Protein AF-A0A7Y2ZK37-F1 (afdb_monomer_lite)

Sequence (171 aa):
MKNLLRRIRGALGMGLAWAAVGFLAGMGLELIHNIWPNPILAEVDIWPAALAYPGFVGGIAFSAVLGIAGRRRRFDELSLTRFAVWGALGGALVSLVPAAMVALGLATPNESIVRITLALLGPFSIGGAVAAAGTLALARRADDRELLAESDDVAEVGLDEAELKELLGGR

Foldseek 3Di:
DVVVVVLVVQLQVQLQVQLVVQLVVQVVLVVCCVVPPDPVSVVDPRRSNVRNNVRSVVSSVVSVVVVVVVPDPDPPPDDLQVQLQVQLVVLLVVLCVQVVCVVVVNDDDPDDSVVSSVVSSVVSSNVRSCVRSVVSVVVVVVVVVVVVVVVVVVVVVPDDPVNVCVVVVND

Structure (mmCIF, N/CA/C/O backbone):
data_AF-A0A7Y2ZK37-F1
#
_entry.id   AF-A0A7Y2ZK37-F1
#
loop_
_atom_site.group_PDB
_atom_site.id
_atom_site.type_symbol
_atom_site.label_atom_id
_atom_site.label_alt_id
_atom_site.label_comp_id
_atom_site.label_asym_id
_atom_site.label_entity_id
_atom_site.label_seq_id
_atom_site.pdbx_PDB_ins_code
_atom_site.Cartn_x
_atom_site.Cartn_y
_atom_site.Cartn_z
_atom_site.occupancy
_atom_site.B_iso_or_equiv
_atom_site.auth_seq_id
_atom_site.auth_comp_id
_atom_site.auth_asym_id
_atom_site.auth_atom_id
_atom_site.pdbx_PDB_model_num
ATOM 1 N N . MET A 1 1 ? 2.695 -21.916 22.205 1.00 52.28 1 MET A N 1
ATOM 2 C CA . MET A 1 1 ? 3.078 -22.115 20.782 1.00 52.28 1 MET A CA 1
ATOM 3 C C . MET A 1 1 ? 1.890 -22.292 19.827 1.00 52.28 1 MET A C 1
ATOM 5 O O . MET A 1 1 ? 1.872 -21.618 18.807 1.00 52.28 1 MET A O 1
ATOM 9 N N . LYS A 1 2 ? 0.865 -23.106 20.141 1.00 60.81 2 LYS A N 1
ATOM 10 C CA . LYS A 1 2 ? -0.288 -23.369 19.240 1.00 60.81 2 LYS A CA 1
ATOM 11 C C . LYS A 1 2 ? -1.052 -22.108 18.773 1.00 60.81 2 LYS A C 1
ATOM 13 O O . LYS A 1 2 ? -1.428 -22.025 17.608 1.00 60.81 2 LYS A O 1
ATOM 18 N N . ASN A 1 3 ? -1.203 -21.098 19.636 1.00 70.50 3 ASN A N 1
ATOM 19 C CA . ASN A 1 3 ? -1.860 -19.826 19.284 1.00 70.50 3 ASN A CA 1
ATOM 20 C C . ASN A 1 3 ? -1.014 -18.935 18.361 1.00 70.50 3 ASN A C 1
ATOM 22 O O . ASN A 1 3 ? -1.560 -18.268 17.485 1.00 70.50 3 ASN A O 1
ATOM 26 N N . LEU A 1 4 ? 0.313 -18.950 18.524 1.00 75.44 4 LEU A N 1
ATOM 27 C CA . LEU A 1 4 ? 1.229 -18.210 17.655 1.00 75.44 4 LEU A CA 1
ATOM 28 C C . LEU A 1 4 ? 1.266 -18.841 16.259 1.00 75.44 4 LEU A C 1
ATOM 30 O O . LEU A 1 4 ? 1.157 -18.134 15.265 1.00 75.44 4 LEU A O 1
ATOM 34 N N . LEU A 1 5 ? 1.307 -20.175 16.193 1.00 76.31 5 LEU A N 1
ATOM 35 C CA . LEU A 1 5 ? 1.272 -20.917 14.933 1.00 76.31 5 LEU A CA 1
ATOM 36 C C . LEU A 1 5 ? -0.043 -20.697 14.169 1.00 76.31 5 LEU A C 1
ATOM 38 O O . LEU A 1 5 ? -0.018 -20.483 12.962 1.00 76.31 5 LEU A O 1
ATOM 42 N N . ARG A 1 6 ? -1.190 -20.683 14.866 1.00 77.69 6 ARG A N 1
ATOM 43 C CA . ARG A 1 6 ? -2.489 -20.338 14.260 1.00 77.69 6 ARG A CA 1
ATOM 44 C C . ARG A 1 6 ? -2.510 -18.912 13.706 1.00 77.69 6 ARG A C 1
ATOM 46 O O . ARG A 1 6 ? -3.015 -18.716 12.606 1.00 77.69 6 ARG A O 1
ATOM 53 N N . ARG A 1 7 ? -1.938 -17.941 14.427 1.00 74.69 7 ARG A N 1
ATOM 54 C CA . ARG A 1 7 ? -1.833 -16.546 13.962 1.00 74.69 7 ARG A CA 1
ATOM 55 C C . ARG A 1 7 ? -0.938 -16.406 12.735 1.00 74.69 7 ARG A C 1
ATOM 57 O O . ARG A 1 7 ? -1.356 -15.784 11.769 1.00 74.69 7 ARG A O 1
ATOM 64 N N . ILE A 1 8 ? 0.245 -17.019 12.749 1.00 82.19 8 ILE A N 1
ATOM 65 C CA . ILE A 1 8 ? 1.175 -16.995 11.610 1.00 82.19 8 ILE A CA 1
ATOM 66 C C . ILE A 1 8 ? 0.538 -17.663 10.388 1.00 82.19 8 ILE A C 1
ATOM 68 O O . ILE A 1 8 ? 0.605 -17.119 9.291 1.00 82.19 8 ILE A O 1
ATOM 72 N N . ARG A 1 9 ? -0.149 -18.797 10.575 1.00 83.75 9 ARG A N 1
ATOM 73 C CA . ARG A 1 9 ? -0.845 -19.487 9.481 1.00 83.75 9 ARG A CA 1
ATOM 74 C C . ARG A 1 9 ? -2.004 -18.664 8.914 1.00 83.75 9 ARG A C 1
ATOM 76 O O . ARG A 1 9 ? -2.210 -18.678 7.708 1.00 83.75 9 ARG A O 1
ATOM 83 N N . GLY A 1 10 ? -2.731 -17.937 9.764 1.00 81.69 10 GLY A N 1
ATOM 84 C CA . GLY A 1 10 ? -3.764 -16.990 9.335 1.00 81.69 10 GLY A CA 1
ATOM 85 C C . GLY A 1 10 ? -3.191 -15.822 8.529 1.00 81.69 10 GLY A C 1
ATOM 86 O O . GLY A 1 10 ? -3.702 -15.519 7.456 1.00 81.69 10 GLY A O 1
ATOM 87 N N . ALA A 1 11 ? -2.084 -15.234 8.992 1.00 83.19 11 ALA A N 1
ATOM 88 C CA . ALA A 1 11 ? -1.412 -14.139 8.296 1.00 83.19 11 ALA A CA 1
ATOM 89 C C . ALA A 1 11 ? -0.830 -14.576 6.943 1.00 83.19 11 ALA A C 1
ATOM 91 O O . ALA A 1 11 ? -1.019 -13.886 5.947 1.00 83.19 11 ALA A O 1
ATOM 92 N N . LEU A 1 12 ? -0.192 -15.750 6.885 1.00 85.31 12 LEU A N 1
ATOM 93 C CA . LEU A 1 12 ? 0.280 -16.359 5.637 1.00 85.31 12 LEU A CA 1
ATOM 94 C C . LEU A 1 12 ? -0.870 -16.652 4.673 1.00 85.31 12 LEU A C 1
ATOM 96 O O . LEU A 1 12 ? -0.747 -16.365 3.489 1.00 85.31 12 LEU A O 1
ATOM 100 N N . GLY A 1 13 ? -1.987 -17.195 5.166 1.00 86.31 13 GLY A N 1
ATOM 101 C CA . GLY A 1 13 ? -3.171 -17.454 4.345 1.00 86.31 13 GLY A CA 1
ATOM 102 C C . GLY A 1 13 ? -3.756 -16.174 3.749 1.00 86.31 13 GLY A C 1
ATOM 103 O O . GLY A 1 13 ? -4.053 -16.136 2.559 1.00 86.31 13 GLY A O 1
ATOM 104 N N . MET A 1 14 ? -3.853 -15.109 4.548 1.00 85.56 14 MET A N 1
ATOM 105 C CA . MET A 1 14 ? -4.316 -13.801 4.077 1.00 85.56 14 MET A CA 1
ATOM 106 C C . MET A 1 14 ? -3.338 -13.177 3.074 1.00 85.56 14 MET A C 1
ATOM 108 O O . MET A 1 14 ? -3.766 -12.674 2.039 1.00 85.56 14 MET A O 1
ATOM 112 N N . GLY A 1 15 ? -2.032 -13.263 3.347 1.00 82.81 15 GLY A N 1
ATOM 113 C CA . GLY A 1 15 ? -0.984 -12.859 2.414 1.00 82.81 15 GLY A CA 1
ATOM 114 C C . GLY A 1 15 ? -1.117 -13.577 1.075 1.00 82.81 15 GLY A C 1
ATOM 115 O O . GLY A 1 15 ? -1.203 -12.930 0.041 1.00 82.81 15 GLY A O 1
ATOM 116 N N . LEU A 1 16 ? -1.201 -14.909 1.077 1.00 89.88 16 LEU A N 1
ATOM 117 C CA . LEU A 1 16 ? -1.352 -15.701 -0.148 1.00 89.88 16 LEU A CA 1
ATOM 118 C C . LEU A 1 16 ? -2.645 -15.377 -0.905 1.00 89.88 16 LEU A C 1
ATOM 120 O O . LEU A 1 16 ? -2.614 -15.275 -2.128 1.00 89.88 16 LEU A O 1
ATOM 124 N N . ALA A 1 17 ? -3.763 -15.181 -0.202 1.00 88.50 17 ALA A N 1
ATOM 125 C CA . ALA A 1 17 ? -5.025 -14.794 -0.828 1.00 88.50 17 ALA A CA 1
ATOM 126 C C . ALA A 1 17 ? -4.905 -13.439 -1.540 1.00 88.50 17 ALA A C 1
ATOM 128 O O . ALA A 1 17 ? -5.289 -13.307 -2.700 1.00 88.50 17 ALA A O 1
ATOM 129 N N . TRP A 1 18 ? -4.305 -12.448 -0.879 1.00 86.06 18 TRP A N 1
ATOM 130 C CA . TRP A 1 18 ? -4.053 -11.144 -1.486 1.00 86.06 18 TRP A CA 1
ATOM 131 C C . TRP A 1 18 ? -3.031 -11.204 -2.624 1.00 86.06 18 TRP A C 1
ATOM 133 O O . TRP A 1 18 ? -3.202 -10.517 -3.627 1.00 86.06 18 TRP A O 1
ATOM 143 N N . ALA A 1 19 ? -2.001 -12.042 -2.507 1.00 86.00 19 ALA A N 1
ATOM 144 C CA . ALA A 1 19 ? -1.034 -12.278 -3.574 1.00 86.00 19 ALA A CA 1
ATOM 145 C C . ALA A 1 19 ? -1.713 -12.855 -4.818 1.00 86.00 19 ALA A C 1
ATOM 147 O O . ALA A 1 19 ? -1.438 -12.408 -5.925 1.00 86.00 19 ALA A O 1
ATOM 148 N N . ALA A 1 20 ? -2.632 -13.808 -4.635 1.00 90.06 20 ALA A N 1
ATOM 149 C CA . ALA A 1 20 ? -3.406 -14.391 -5.722 1.00 90.06 20 ALA A CA 1
ATOM 150 C C . ALA A 1 20 ? -4.311 -13.349 -6.394 1.00 90.06 20 ALA A C 1
ATOM 152 O O . ALA A 1 20 ? -4.350 -13.276 -7.619 1.00 90.06 20 ALA A O 1
ATOM 153 N N . VAL A 1 21 ? -4.988 -12.498 -5.614 1.00 89.00 21 VAL A N 1
ATOM 154 C CA . VAL A 1 21 ? -5.788 -11.387 -6.161 1.00 89.00 21 VAL A CA 1
ATOM 155 C C . VAL A 1 21 ? -4.908 -10.412 -6.946 1.00 89.00 21 VAL A C 1
ATOM 157 O O . VAL A 1 21 ? -5.244 -10.068 -8.077 1.00 89.00 21 VAL A O 1
ATOM 160 N N . GLY A 1 22 ? -3.765 -10.007 -6.385 1.00 85.62 22 GLY A N 1
ATOM 161 C CA . GLY A 1 22 ? -2.802 -9.133 -7.057 1.00 85.62 22 GLY A CA 1
ATOM 162 C C . GLY A 1 22 ? -2.266 -9.746 -8.350 1.00 85.62 22 GLY A C 1
ATOM 163 O O . GLY A 1 22 ? -2.258 -9.087 -9.384 1.00 85.62 22 GLY A O 1
ATOM 164 N N . PHE A 1 23 ? -1.908 -11.029 -8.322 1.00 88.12 23 PHE A N 1
ATOM 165 C CA . PHE A 1 23 ? -1.461 -11.778 -9.493 1.00 88.12 23 PHE A CA 1
ATOM 166 C C . PHE A 1 23 ? -2.517 -11.784 -10.603 1.00 88.12 23 PHE A C 1
ATOM 168 O O . PHE A 1 23 ? -2.209 -11.455 -11.744 1.00 88.12 23 PHE A O 1
ATOM 175 N N . LEU A 1 24 ? -3.770 -12.116 -10.274 1.00 90.25 24 LEU A N 1
ATOM 176 C CA . LEU A 1 24 ? -4.868 -12.149 -11.245 1.00 90.25 24 LEU A CA 1
ATOM 177 C C . LEU A 1 24 ? -5.168 -10.761 -11.823 1.00 90.25 24 LEU A C 1
ATOM 179 O O . LEU A 1 24 ? -5.399 -10.636 -13.024 1.00 90.25 24 LEU A O 1
ATOM 183 N N . ALA A 1 25 ? -5.123 -9.716 -10.995 1.00 86.00 25 ALA A N 1
ATOM 184 C CA . ALA A 1 25 ? -5.261 -8.341 -11.462 1.00 86.00 25 ALA A CA 1
ATOM 185 C C . ALA A 1 25 ? -4.119 -7.955 -12.416 1.00 86.00 25 ALA A C 1
ATOM 187 O O . ALA A 1 25 ? -4.371 -7.388 -13.478 1.00 86.00 25 ALA A O 1
ATOM 188 N N . GLY A 1 26 ? -2.878 -8.317 -12.078 1.00 85.81 26 GLY A N 1
ATOM 189 C CA . GLY A 1 26 ? -1.711 -8.067 -12.921 1.00 85.81 26 GLY A CA 1
ATOM 190 C C . GLY A 1 26 ? -1.772 -8.823 -14.246 1.00 85.81 26 GLY A C 1
ATOM 191 O O . GLY A 1 26 ? -1.499 -8.238 -15.286 1.00 85.81 26 GLY A O 1
ATOM 192 N N . MET A 1 27 ? -2.246 -10.073 -14.238 1.00 86.62 27 MET A N 1
ATOM 193 C CA . MET A 1 27 ? -2.534 -10.835 -15.461 1.00 86.62 27 MET A CA 1
ATOM 194 C C . MET A 1 27 ? -3.565 -10.125 -16.342 1.00 86.62 27 MET A C 1
ATOM 196 O O . MET A 1 27 ? -3.417 -10.095 -17.559 1.00 86.62 27 MET A O 1
ATOM 200 N N . GLY A 1 28 ? -4.599 -9.533 -15.737 1.00 87.94 28 GLY A N 1
ATOM 201 C CA . GLY A 1 28 ? -5.583 -8.729 -16.457 1.00 87.94 28 GLY A CA 1
ATOM 202 C C . GLY A 1 28 ? -4.963 -7.498 -17.120 1.00 87.94 28 GLY A C 1
ATOM 203 O O . GLY A 1 28 ? -5.221 -7.248 -18.294 1.00 87.94 28 GLY A O 1
ATOM 204 N N . LEU A 1 29 ? -4.115 -6.759 -16.399 1.00 84.62 29 LEU A N 1
ATOM 205 C CA . LEU A 1 29 ? -3.406 -5.593 -16.941 1.00 84.62 29 LEU A CA 1
ATOM 206 C C . LEU A 1 29 ? -2.463 -5.972 -18.087 1.00 84.62 29 LEU A C 1
ATOM 208 O O . LEU A 1 29 ? -2.443 -5.291 -19.110 1.00 84.62 29 LEU A O 1
ATOM 212 N N . GLU A 1 30 ? -1.745 -7.085 -17.957 1.00 85.38 30 GLU A N 1
ATOM 213 C CA . GLU A 1 30 ? -0.843 -7.567 -19.002 1.00 85.38 30 GLU A CA 1
ATOM 214 C C . GLU A 1 30 ? -1.600 -8.073 -20.234 1.00 85.38 30 GLU A C 1
ATOM 216 O O . GLU A 1 30 ? -1.209 -7.806 -21.369 1.00 85.38 30 GLU A O 1
ATOM 221 N N . LEU A 1 31 ? -2.742 -8.737 -20.036 1.00 87.75 31 LEU A N 1
ATOM 222 C CA . LEU A 1 31 ? -3.631 -9.120 -21.130 1.00 87.75 31 LEU A CA 1
ATOM 223 C C . LEU A 1 31 ? -4.169 -7.887 -21.870 1.00 87.75 31 LEU A C 1
ATOM 225 O O . LEU A 1 31 ? -4.174 -7.867 -23.099 1.00 87.75 31 LEU A O 1
ATOM 229 N N . ILE A 1 32 ? -4.586 -6.850 -21.135 1.00 86.12 32 ILE A N 1
ATOM 230 C CA . ILE A 1 32 ? -5.031 -5.580 -21.722 1.00 86.12 32 ILE A CA 1
ATOM 231 C C . ILE A 1 32 ? -3.898 -4.946 -22.532 1.00 86.12 32 ILE A C 1
ATOM 233 O O . ILE A 1 32 ? -4.145 -4.528 -23.658 1.00 86.12 32 ILE A O 1
ATOM 237 N N . HIS A 1 33 ? -2.672 -4.917 -22.003 1.00 83.62 33 HIS A N 1
ATOM 238 C CA . HIS A 1 33 ? -1.511 -4.381 -22.715 1.00 83.62 33 HIS A CA 1
ATOM 239 C C . HIS A 1 33 ? -1.212 -5.148 -24.012 1.00 83.62 33 HIS A C 1
ATOM 241 O O . HIS A 1 33 ? -0.968 -4.534 -25.047 1.00 83.62 33 HIS A O 1
ATOM 247 N N . ASN A 1 34 ? -1.292 -6.481 -23.981 1.00 84.12 34 ASN A N 1
ATOM 248 C CA . ASN A 1 34 ? -1.061 -7.321 -25.158 1.00 84.12 34 ASN A CA 1
ATOM 249 C C . ASN A 1 34 ? -2.131 -7.143 -26.251 1.00 84.12 34 ASN A C 1
ATOM 251 O O . ASN A 1 34 ? -1.826 -7.281 -27.433 1.00 84.12 34 ASN A O 1
ATOM 255 N N . ILE A 1 35 ? -3.379 -6.838 -25.877 1.00 89.25 35 ILE A N 1
ATOM 256 C CA . ILE A 1 35 ? -4.475 -6.582 -26.830 1.00 89.25 35 ILE A CA 1
ATOM 257 C C . ILE A 1 35 ? -4.443 -5.133 -27.333 1.00 89.25 35 ILE A C 1
ATOM 259 O O . ILE A 1 35 ? -4.679 -4.873 -28.513 1.00 89.25 35 ILE A O 1
ATOM 263 N N . TRP A 1 36 ? -4.165 -4.187 -26.438 1.00 84.88 36 TRP A N 1
ATOM 264 C CA . TRP A 1 36 ? -4.107 -2.756 -26.708 1.00 84.88 36 TRP A CA 1
ATOM 265 C C . TRP A 1 36 ? -2.818 -2.178 -26.114 1.00 84.88 36 TRP A C 1
ATOM 267 O O . TRP A 1 36 ? -2.812 -1.717 -24.964 1.00 84.88 36 TRP A O 1
ATOM 277 N N . PRO A 1 37 ? -1.722 -2.160 -26.894 1.00 83.06 37 PRO A N 1
ATOM 278 C CA . PRO A 1 37 ? -0.462 -1.601 -26.435 1.00 83.06 37 PRO A CA 1
ATOM 279 C C . PRO A 1 37 ? -0.650 -0.131 -26.076 1.00 83.06 37 PRO A C 1
ATOM 281 O O . PRO A 1 37 ? -1.020 0.696 -26.913 1.00 83.06 37 PRO A O 1
ATOM 284 N N . ASN A 1 38 ? -0.424 0.201 -24.808 1.00 79.06 38 ASN A N 1
ATOM 285 C CA . ASN A 1 38 ? -0.450 1.575 -24.334 1.00 79.06 38 ASN A CA 1
ATOM 286 C C . ASN A 1 38 ? 0.855 1.897 -23.583 1.00 79.06 38 ASN A C 1
ATOM 288 O O . ASN A 1 38 ? 1.467 1.002 -22.991 1.00 79.06 38 ASN A O 1
ATOM 292 N N . PRO A 1 39 ? 1.287 3.168 -23.597 1.00 76.31 39 PRO A N 1
ATOM 293 C CA . PRO A 1 39 ? 2.535 3.569 -22.956 1.00 76.31 39 PRO A CA 1
ATOM 294 C C . PRO A 1 39 ? 2.495 3.454 -21.425 1.00 76.31 39 PRO A C 1
ATOM 296 O O . PRO A 1 39 ? 3.539 3.293 -20.818 1.00 76.31 39 PRO A O 1
ATOM 299 N N . ILE A 1 40 ? 1.312 3.489 -20.802 1.00 73.25 40 ILE A N 1
ATOM 300 C CA . ILE A 1 40 ? 1.146 3.430 -19.336 1.00 73.25 40 ILE A CA 1
ATOM 301 C C . ILE A 1 40 ? 1.422 2.017 -18.795 1.00 73.25 40 ILE A C 1
ATOM 303 O O . ILE A 1 40 ? 2.046 1.845 -17.755 1.00 73.25 40 ILE A O 1
ATOM 307 N N . LEU A 1 41 ? 0.947 0.994 -19.500 1.00 72.19 41 LEU A N 1
ATOM 308 C CA . LEU A 1 41 ? 1.090 -0.414 -19.151 1.00 72.19 41 LEU A CA 1
ATOM 309 C C . LEU A 1 41 ? 2.442 -0.973 -19.610 1.00 72.19 41 LEU A C 1
ATOM 311 O O . LEU A 1 41 ? 2.884 -1.973 -19.061 1.00 72.19 41 LEU A O 1
ATOM 315 N N . ALA A 1 42 ? 3.112 -0.309 -20.556 1.00 73.69 42 ALA A N 1
ATOM 316 C CA . ALA A 1 42 ? 4.472 -0.649 -20.974 1.00 73.69 42 ALA A CA 1
ATOM 317 C C . ALA A 1 42 ? 5.537 -0.307 -19.915 1.00 73.69 42 ALA A C 1
ATOM 319 O O . ALA A 1 42 ? 6.649 -0.818 -19.991 1.00 73.69 42 ALA A O 1
ATOM 320 N N . GLU A 1 43 ? 5.234 0.565 -18.943 1.00 70.12 43 GLU A N 1
ATOM 321 C CA . GLU A 1 43 ? 6.208 0.972 -17.916 1.00 70.12 43 GLU A CA 1
ATOM 322 C C . GLU A 1 43 ? 6.576 -0.161 -16.944 1.00 70.12 43 GLU A C 1
ATOM 324 O O . GLU A 1 43 ? 7.614 -0.094 -16.284 1.00 70.12 43 GLU A O 1
ATOM 329 N N . VAL A 1 44 ? 5.745 -1.202 -16.840 1.00 67.44 44 VAL A N 1
ATOM 330 C CA . VAL A 1 44 ? 5.987 -2.356 -15.969 1.00 67.44 44 VAL A CA 1
ATOM 331 C C . VAL A 1 44 ? 6.061 -3.613 -16.822 1.00 67.44 44 VAL A C 1
ATOM 333 O O . VAL A 1 44 ? 5.083 -4.011 -17.444 1.00 67.44 44 VAL A O 1
ATOM 336 N N . ASP A 1 45 ? 7.228 -4.250 -16.795 1.00 68.44 45 ASP A N 1
ATOM 337 C CA . ASP A 1 45 ? 7.556 -5.402 -17.642 1.00 68.44 45 ASP A CA 1
ATOM 338 C C . ASP A 1 45 ? 6.823 -6.691 -17.212 1.00 68.44 45 ASP A C 1
ATOM 340 O O . ASP A 1 45 ? 6.567 -7.568 -18.025 1.00 68.44 45 ASP A O 1
ATOM 344 N N . ILE A 1 46 ? 6.473 -6.821 -15.921 1.00 81.31 46 ILE A N 1
ATOM 345 C CA . ILE A 1 46 ? 5.812 -8.018 -15.366 1.00 81.31 46 ILE A CA 1
ATOM 346 C C . ILE A 1 46 ? 4.733 -7.608 -14.351 1.00 81.31 46 ILE A C 1
ATOM 348 O O . ILE A 1 46 ? 4.976 -7.551 -13.137 1.00 81.31 46 ILE A O 1
ATOM 352 N N . TRP A 1 47 ? 3.515 -7.344 -14.828 1.00 81.00 47 TRP A N 1
ATOM 353 C CA . TRP A 1 47 ? 2.394 -6.891 -13.991 1.00 81.00 47 TRP A CA 1
ATOM 354 C C . TRP A 1 47 ? 1.928 -7.913 -12.939 1.00 81.00 47 TRP A C 1
ATOM 356 O O . TRP A 1 47 ? 1.674 -7.507 -11.797 1.00 81.00 47 TRP A O 1
ATOM 366 N N . PRO A 1 48 ? 1.827 -9.227 -13.239 1.00 84.31 48 PRO A N 1
ATOM 367 C CA . PRO A 1 48 ? 1.417 -10.231 -12.262 1.00 84.31 48 PRO A CA 1
ATOM 368 C C . PRO A 1 48 ? 2.323 -10.249 -11.033 1.00 84.31 48 PRO A C 1
ATOM 370 O O . PRO A 1 48 ? 1.834 -10.229 -9.906 1.00 84.31 48 PRO A O 1
ATOM 373 N N . ALA A 1 49 ? 3.642 -10.234 -11.232 1.00 78.25 49 ALA A N 1
ATOM 374 C CA . ALA A 1 49 ? 4.607 -10.217 -10.137 1.00 78.25 49 ALA A CA 1
ATOM 375 C C . ALA A 1 49 ? 4.595 -8.869 -9.400 1.00 78.25 49 ALA A C 1
ATOM 377 O O . ALA A 1 49 ? 4.590 -8.841 -8.164 1.00 78.25 49 ALA A O 1
ATOM 378 N N . ALA A 1 50 ? 4.515 -7.764 -10.152 1.00 78.62 50 ALA A N 1
ATOM 379 C CA . ALA A 1 50 ? 4.475 -6.412 -9.605 1.00 78.62 50 ALA A CA 1
ATOM 380 C C . ALA A 1 50 ? 3.289 -6.184 -8.657 1.00 78.62 50 ALA A C 1
ATOM 382 O O . ALA A 1 50 ? 3.427 -5.425 -7.703 1.00 78.62 50 ALA A O 1
ATOM 383 N N . LEU A 1 51 ? 2.150 -6.854 -8.866 1.00 81.12 51 LEU A N 1
ATOM 384 C CA . LEU A 1 51 ? 0.988 -6.765 -7.974 1.00 81.12 51 LEU A CA 1
ATOM 385 C C . LEU A 1 51 ? 0.901 -7.908 -6.951 1.00 81.12 51 LEU A C 1
ATOM 387 O O . LEU A 1 51 ? 0.388 -7.699 -5.849 1.00 81.12 51 LEU A O 1
ATOM 391 N N . ALA A 1 52 ? 1.435 -9.093 -7.256 1.00 80.69 52 ALA A N 1
ATOM 392 C CA . ALA A 1 52 ? 1.420 -10.225 -6.333 1.00 80.69 52 ALA A CA 1
ATOM 393 C C . ALA A 1 52 ? 2.294 -9.994 -5.092 1.00 80.69 52 ALA A C 1
ATOM 395 O O . ALA A 1 52 ? 1.847 -10.274 -3.979 1.00 80.69 52 ALA A O 1
ATOM 396 N N . TYR A 1 53 ? 3.520 -9.470 -5.247 1.00 79.19 53 TYR A N 1
ATOM 397 C CA . TYR A 1 53 ? 4.416 -9.268 -4.099 1.00 79.19 53 TYR A CA 1
ATOM 398 C C . TYR A 1 53 ? 3.899 -8.207 -3.115 1.00 79.19 53 TYR A C 1
ATOM 400 O O . TYR A 1 53 ? 3.828 -8.504 -1.917 1.00 79.19 53 TYR A O 1
ATOM 408 N N . PRO A 1 54 ? 3.461 -7.011 -3.558 1.00 75.62 54 PRO A N 1
ATOM 409 C CA . PRO A 1 54 ? 2.846 -6.042 -2.658 1.00 75.62 54 PRO A CA 1
ATOM 410 C C . PRO A 1 54 ? 1.524 -6.553 -2.090 1.00 75.62 54 PRO A C 1
ATOM 412 O O . PRO A 1 54 ? 1.249 -6.320 -0.916 1.0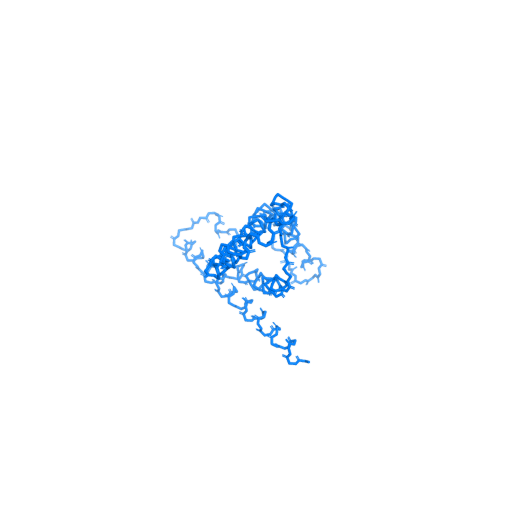0 75.62 54 PRO A O 1
ATOM 415 N N . GLY A 1 55 ? 0.738 -7.298 -2.879 1.00 79.25 55 GLY A N 1
ATOM 416 C CA . GLY A 1 55 ? -0.467 -7.973 -2.403 1.00 79.25 55 GLY A CA 1
ATOM 417 C C . GLY A 1 55 ? -0.165 -8.913 -1.236 1.00 79.25 55 GLY A C 1
ATOM 418 O O . GLY A 1 55 ? -0.801 -8.820 -0.190 1.00 79.25 55 GLY A O 1
ATOM 419 N N . PHE A 1 56 ? 0.867 -9.750 -1.353 1.00 81.06 56 PHE A N 1
ATOM 420 C CA . PHE A 1 56 ? 1.289 -10.659 -0.287 1.00 81.06 56 PHE A CA 1
ATOM 421 C C . PHE A 1 56 ? 1.647 -9.926 1.010 1.00 81.06 56 PHE A C 1
ATOM 423 O O . PHE A 1 56 ? 1.123 -10.243 2.083 1.00 81.06 56 PHE A O 1
ATOM 430 N N . VAL A 1 57 ? 2.519 -8.920 0.908 1.00 77.88 57 VAL A N 1
ATOM 431 C CA . VAL A 1 57 ? 2.961 -8.118 2.057 1.00 77.88 57 VAL A CA 1
ATOM 432 C C . VAL A 1 57 ? 1.782 -7.353 2.664 1.00 77.88 57 VAL A C 1
ATOM 434 O O . VAL A 1 57 ? 1.614 -7.342 3.885 1.00 77.88 57 VAL A O 1
ATOM 437 N N . GLY A 1 58 ? 0.921 -6.784 1.817 1.00 76.06 58 GLY A N 1
ATOM 438 C CA . GLY A 1 58 ? -0.304 -6.095 2.208 1.00 76.06 58 GLY A CA 1
ATOM 439 C C . GLY A 1 58 ? -1.281 -7.008 2.948 1.00 76.06 58 GLY A C 1
ATOM 440 O O . GLY A 1 58 ? -1.785 -6.627 4.000 1.00 76.06 58 GLY A O 1
ATOM 441 N N . GLY A 1 59 ? -1.487 -8.239 2.477 1.00 76.19 59 GLY A N 1
ATOM 442 C CA . GLY A 1 59 ? -2.355 -9.221 3.131 1.00 76.19 59 GLY A CA 1
ATOM 443 C C . GLY A 1 59 ? -1.841 -9.655 4.508 1.00 76.19 59 GLY A C 1
ATOM 444 O O . GLY A 1 59 ? -2.625 -9.780 5.454 1.00 76.19 59 GLY A O 1
ATOM 445 N N . ILE A 1 60 ? -0.521 -9.812 4.668 1.00 80.06 60 ILE A N 1
ATOM 446 C CA . ILE A 1 60 ? 0.094 -10.078 5.980 1.00 80.06 60 ILE A CA 1
ATOM 447 C C . ILE A 1 60 ? -0.112 -8.888 6.922 1.00 80.06 60 ILE A C 1
ATOM 449 O O . ILE A 1 60 ? -0.559 -9.071 8.059 1.00 80.06 60 ILE A O 1
ATOM 453 N N . ALA A 1 61 ? 0.187 -7.673 6.454 1.00 78.19 61 ALA A N 1
ATOM 454 C CA . ALA A 1 61 ? 0.018 -6.453 7.237 1.00 78.19 61 ALA A CA 1
ATOM 455 C C . ALA A 1 61 ? -1.450 -6.252 7.648 1.00 78.19 61 ALA A C 1
ATOM 457 O O . ALA A 1 61 ? -1.740 -5.979 8.814 1.00 78.19 61 ALA A O 1
ATOM 458 N N . PHE A 1 62 ? -2.386 -6.488 6.728 1.00 75.38 62 PHE A N 1
ATOM 459 C CA . PHE A 1 62 ? -3.822 -6.428 6.983 1.00 75.38 62 PHE A CA 1
ATOM 460 C C . PHE A 1 62 ? -4.260 -7.438 8.048 1.00 75.38 62 PHE A C 1
ATOM 462 O O . PHE A 1 62 ? -4.988 -7.088 8.977 1.00 75.38 62 PHE A O 1
ATOM 469 N N . SER A 1 63 ? -3.761 -8.677 7.993 1.00 77.06 63 SER A N 1
ATOM 470 C CA . SER A 1 63 ? -4.040 -9.671 9.034 1.00 77.06 63 SER A CA 1
ATOM 471 C C . SER A 1 63 ? -3.503 -9.255 10.407 1.00 77.06 63 SER A C 1
ATOM 473 O O . SER A 1 63 ? -4.128 -9.575 11.423 1.00 77.06 63 SER A O 1
ATOM 475 N N . ALA A 1 64 ? -2.358 -8.567 10.461 1.00 77.12 64 ALA A N 1
ATOM 476 C CA . ALA A 1 64 ? -1.816 -8.038 11.708 1.00 77.12 64 ALA A CA 1
ATOM 477 C C . ALA A 1 64 ? -2.709 -6.920 12.267 1.00 77.12 64 ALA A C 1
ATOM 479 O O . ALA A 1 64 ? -3.044 -6.954 13.452 1.00 77.12 64 ALA A O 1
ATOM 480 N N . VAL A 1 65 ? -3.161 -5.995 11.412 1.00 72.25 65 VAL A N 1
ATOM 481 C CA . VAL A 1 65 ? -4.116 -4.939 11.781 1.00 72.25 65 VAL A CA 1
ATOM 482 C C . VAL A 1 65 ? -5.409 -5.545 12.317 1.00 72.25 65 VAL A C 1
ATOM 484 O O . VAL A 1 65 ? -5.826 -5.180 13.410 1.00 72.25 65 VAL A O 1
ATOM 487 N N . LEU A 1 66 ? -5.998 -6.527 11.629 1.00 68.88 66 LEU A N 1
ATOM 488 C CA . LEU A 1 66 ? -7.236 -7.179 12.070 1.00 68.88 66 LEU A CA 1
ATOM 489 C C . LEU A 1 66 ? -7.064 -7.878 13.432 1.00 68.88 66 LEU A C 1
ATOM 491 O O . LEU A 1 66 ? -7.934 -7.807 14.300 1.00 68.88 66 LEU A O 1
ATOM 495 N N . GLY A 1 67 ? -5.901 -8.498 13.658 1.00 70.25 67 GLY A N 1
ATOM 496 C CA . GLY A 1 67 ? -5.555 -9.127 14.934 1.00 70.25 67 GLY A CA 1
ATOM 497 C C . GLY A 1 67 ? -5.313 -8.148 16.092 1.00 70.25 67 GLY A C 1
ATOM 498 O O . GLY A 1 67 ? -5.393 -8.562 17.254 1.00 70.25 67 GLY A O 1
ATOM 499 N N . ILE A 1 68 ? -5.003 -6.882 15.793 1.00 65.19 68 ILE A N 1
ATOM 500 C CA . ILE A 1 68 ? -4.857 -5.787 16.765 1.00 65.19 68 ILE A CA 1
ATOM 501 C C . ILE A 1 68 ? -6.211 -5.107 17.006 1.00 65.19 68 ILE A C 1
ATOM 503 O O . ILE A 1 68 ? -6.590 -4.912 18.160 1.00 65.19 68 ILE A O 1
ATOM 507 N N . ALA A 1 69 ? -6.943 -4.795 15.933 1.00 62.66 69 ALA A N 1
ATOM 508 C CA . ALA A 1 69 ? -8.247 -4.140 15.961 1.00 62.66 69 ALA A CA 1
ATOM 509 C C . ALA A 1 69 ? -9.283 -4.969 16.730 1.00 62.66 69 ALA A C 1
ATOM 511 O O . ALA A 1 69 ? -9.984 -4.432 17.579 1.00 62.66 69 ALA A O 1
ATOM 512 N N . GLY A 1 70 ? -9.289 -6.295 16.559 1.00 57.34 70 GLY A N 1
ATOM 513 C CA . GLY A 1 70 ? -10.173 -7.191 17.313 1.00 57.34 70 GLY A CA 1
ATOM 514 C C . GLY A 1 70 ? -9.885 -7.294 18.821 1.00 57.34 70 GLY A C 1
ATOM 515 O O . GLY A 1 70 ? -10.496 -8.123 19.488 1.00 57.34 70 GLY A O 1
ATOM 516 N N . ARG A 1 71 ? -8.930 -6.527 19.378 1.00 56.50 71 ARG A N 1
ATOM 517 C CA . ARG A 1 71 ? -8.491 -6.639 20.783 1.00 56.50 71 ARG A CA 1
ATOM 518 C C . ARG A 1 71 ? -8.742 -5.396 21.643 1.00 56.50 71 ARG A C 1
ATOM 520 O O . ARG A 1 71 ? -8.433 -5.446 22.832 1.00 56.50 71 ARG A O 1
ATOM 527 N N . ARG A 1 72 ? -9.249 -4.285 21.101 1.00 49.94 72 ARG A N 1
ATOM 528 C CA . ARG A 1 72 ? -9.475 -3.059 21.889 1.00 49.94 72 ARG A CA 1
ATOM 529 C C . ARG A 1 72 ? -10.813 -2.409 21.543 1.00 49.94 72 ARG A C 1
ATOM 531 O O . ARG A 1 72 ? -10.994 -1.968 20.418 1.00 49.94 72 ARG A O 1
ATOM 538 N N . ARG A 1 73 ? -11.702 -2.329 22.538 1.00 56.78 73 ARG A N 1
ATOM 539 C CA . ARG A 1 73 ? -12.848 -1.409 22.568 1.00 56.78 73 ARG A CA 1
ATOM 540 C C . ARG A 1 73 ? -12.366 -0.002 22.942 1.00 56.78 73 ARG A C 1
ATOM 542 O O . ARG A 1 73 ? -11.443 0.120 23.753 1.00 56.78 73 ARG A O 1
ATOM 549 N N . ARG A 1 74 ? -13.059 0.999 22.385 1.00 58.41 74 ARG A N 1
ATOM 550 C CA . ARG A 1 74 ? -12.870 2.466 22.429 1.00 58.41 74 ARG A CA 1
ATOM 551 C C . ARG A 1 74 ? -12.008 3.042 21.302 1.00 58.41 74 ARG A C 1
ATOM 553 O O . ARG A 1 74 ? -10.848 3.407 21.498 1.00 58.41 74 ARG A O 1
ATOM 560 N N . PHE A 1 75 ? -12.625 3.156 20.124 1.00 52.44 75 PHE A N 1
ATOM 561 C CA . PHE A 1 75 ? -12.151 3.962 18.988 1.00 52.44 75 PHE A CA 1
ATOM 562 C C . PHE A 1 75 ? -12.850 5.339 18.898 1.00 52.44 75 PHE A C 1
ATOM 564 O O . PHE A 1 75 ? -12.624 6.096 17.948 1.00 52.44 75 PHE A O 1
ATOM 571 N N . ASP A 1 76 ? -13.637 5.698 19.913 1.00 54.06 76 ASP A N 1
ATOM 572 C CA . ASP A 1 76 ? -14.639 6.774 19.840 1.00 54.06 76 ASP A CA 1
ATOM 573 C C . ASP A 1 76 ? -14.049 8.188 19.963 1.00 54.06 76 ASP A C 1
ATOM 575 O O . ASP A 1 76 ? -14.662 9.166 19.544 1.00 54.06 76 ASP A O 1
ATOM 579 N N . GLU A 1 77 ? -12.812 8.319 20.449 1.00 57.25 77 GLU A N 1
ATOM 580 C 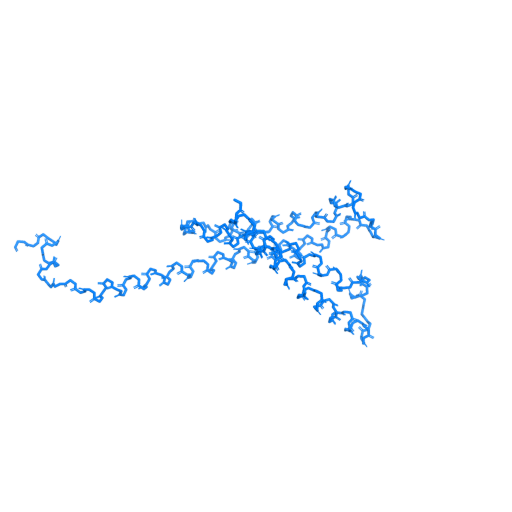CA . GLU A 1 77 ? -12.183 9.624 20.713 1.00 57.25 77 GLU A CA 1
ATOM 581 C C . GLU A 1 77 ? -11.220 10.105 19.610 1.00 57.25 77 GLU A C 1
ATOM 583 O O . GLU A 1 77 ? -10.693 11.218 19.670 1.00 57.25 77 GLU A O 1
ATOM 588 N N . LEU A 1 78 ? -10.943 9.295 18.582 1.00 60.28 78 LEU A N 1
ATOM 589 C CA . LEU A 1 78 ? -9.871 9.602 17.626 1.00 60.28 78 LEU A CA 1
ATOM 590 C C . LEU A 1 78 ? -10.403 10.265 16.354 1.00 60.28 78 LEU A C 1
ATOM 592 O O . LEU A 1 78 ? -11.260 9.712 15.674 1.00 60.28 78 LEU A O 1
ATOM 596 N N . SER A 1 79 ? -9.883 11.447 16.004 1.00 76.94 79 SER A N 1
ATOM 597 C CA . SER A 1 79 ? -10.355 12.219 14.848 1.00 76.94 79 SER A CA 1
ATOM 598 C C . SER A 1 79 ? -10.034 11.549 13.505 1.00 76.94 79 SER A C 1
ATOM 600 O O . SER A 1 79 ? -8.922 11.069 13.264 1.00 76.94 79 SER A O 1
ATOM 602 N N . LEU A 1 80 ? -11.013 11.567 12.595 1.00 82.69 80 LEU A N 1
ATOM 603 C CA . LEU A 1 80 ? -10.925 10.945 11.269 1.00 82.69 80 LEU A CA 1
ATOM 604 C C . LEU A 1 80 ? -9.786 11.531 10.426 1.00 82.69 80 LEU A C 1
ATOM 606 O O . LEU A 1 80 ? -9.036 10.792 9.793 1.00 82.69 80 LEU A O 1
ATOM 610 N N . THR A 1 81 ? -9.580 12.846 10.513 1.00 84.38 81 THR A N 1
ATOM 611 C CA . THR A 1 81 ? -8.455 13.542 9.877 1.00 84.38 81 THR A CA 1
ATOM 612 C C . THR A 1 81 ? -7.109 13.026 10.376 1.00 84.38 81 THR A C 1
ATOM 614 O O . THR A 1 81 ? -6.200 12.814 9.581 1.00 84.38 81 THR A O 1
ATOM 617 N N . ARG A 1 82 ? -6.963 12.771 11.683 1.00 83.25 82 ARG A N 1
ATOM 618 C CA . ARG A 1 82 ? -5.705 12.267 12.248 1.00 83.25 82 ARG A CA 1
ATOM 619 C C . ARG A 1 82 ? -5.421 10.843 11.778 1.00 83.25 82 ARG A C 1
ATOM 621 O O . ARG A 1 82 ? -4.277 10.543 11.457 1.00 83.25 82 ARG A O 1
ATOM 628 N N . PHE A 1 83 ? -6.444 9.995 11.677 1.00 82.69 83 PHE A N 1
ATOM 629 C CA . PHE A 1 83 ? -6.310 8.658 11.088 1.00 82.69 83 PHE A CA 1
ATOM 630 C C . PHE A 1 83 ? -5.934 8.707 9.609 1.00 82.69 83 PHE A C 1
ATOM 632 O O . PHE A 1 83 ? -5.041 7.976 9.195 1.00 82.69 83 PHE A O 1
ATOM 639 N N . ALA A 1 84 ? -6.555 9.594 8.831 1.00 86.38 84 ALA A N 1
ATOM 640 C CA . ALA A 1 84 ? -6.204 9.795 7.430 1.00 86.38 84 ALA A CA 1
ATOM 641 C C . ALA A 1 84 ? -4.744 10.253 7.273 1.00 86.38 84 ALA A C 1
ATOM 643 O O . ALA A 1 84 ? -4.025 9.718 6.438 1.00 86.38 84 ALA A O 1
ATOM 644 N N . VAL A 1 85 ? -4.272 11.180 8.116 1.00 88.62 85 VAL A N 1
ATOM 645 C CA . VAL A 1 85 ? -2.869 11.632 8.116 1.00 88.62 85 VAL A CA 1
ATOM 646 C C . VAL A 1 85 ? -1.918 10.493 8.484 1.00 88.62 85 VAL A C 1
ATOM 648 O O . VAL A 1 85 ? -0.918 10.298 7.801 1.00 88.62 85 VAL A O 1
ATOM 651 N N . TRP A 1 86 ? -2.227 9.696 9.510 1.00 83.75 86 TRP A N 1
ATOM 652 C CA . TRP A 1 86 ? -1.418 8.518 9.847 1.00 83.75 86 TRP A CA 1
ATOM 653 C C . TRP A 1 86 ? -1.416 7.471 8.735 1.00 83.75 86 TRP A C 1
ATOM 655 O O . TRP A 1 86 ? -0.372 6.891 8.446 1.00 83.75 86 TRP A O 1
ATOM 665 N N . GLY A 1 87 ? -2.558 7.267 8.080 1.00 82.69 87 GLY A N 1
ATOM 666 C CA . GLY A 1 87 ? -2.672 6.432 6.893 1.00 82.69 87 GLY A CA 1
ATOM 667 C C . GLY A 1 87 ? -1.814 6.951 5.741 1.00 82.69 87 GLY A C 1
ATOM 668 O O . GLY A 1 87 ? -1.098 6.168 5.124 1.00 82.69 87 GLY A O 1
ATOM 669 N N . ALA A 1 88 ? -1.817 8.264 5.498 1.00 88.88 88 ALA A N 1
ATOM 670 C CA . ALA A 1 88 ? -0.991 8.903 4.478 1.00 88.88 88 ALA A CA 1
ATOM 671 C C . ALA A 1 88 ? 0.500 8.743 4.762 1.00 88.88 88 ALA A C 1
ATOM 673 O O . ALA A 1 88 ? 1.253 8.347 3.880 1.00 88.88 88 ALA A O 1
ATOM 674 N N . LEU A 1 89 ? 0.921 8.991 6.004 1.00 88.44 89 LEU A N 1
ATOM 675 C CA . LEU A 1 89 ? 2.305 8.802 6.434 1.00 88.44 89 LEU A CA 1
ATOM 676 C C . LEU A 1 89 ? 2.729 7.334 6.336 1.00 88.44 89 LEU A C 1
ATOM 678 O O . LEU A 1 89 ? 3.833 7.046 5.884 1.00 88.44 89 LEU A O 1
ATOM 682 N N . GLY A 1 90 ? 1.850 6.402 6.713 1.00 83.62 90 GLY A N 1
ATOM 683 C CA . GLY A 1 90 ? 2.078 4.969 6.540 1.00 83.62 90 GLY A CA 1
ATOM 684 C C . GLY A 1 90 ? 2.238 4.589 5.068 1.00 83.62 90 GLY A C 1
ATOM 685 O O . GLY A 1 90 ? 3.178 3.885 4.714 1.00 83.62 90 GLY A O 1
ATOM 686 N N . GLY A 1 91 ? 1.379 5.114 4.196 1.00 83.44 91 GLY A N 1
ATOM 687 C CA . GLY A 1 91 ? 1.488 4.952 2.748 1.00 83.44 91 GLY A CA 1
ATOM 688 C C . GLY A 1 91 ? 2.785 5.525 2.171 1.00 83.44 91 GLY A C 1
ATOM 689 O O . GLY A 1 91 ? 3.469 4.856 1.400 1.00 83.44 91 GLY A O 1
ATOM 690 N N . ALA A 1 92 ? 3.179 6.722 2.605 1.00 88.88 92 ALA A N 1
ATOM 691 C CA . ALA A 1 92 ? 4.446 7.342 2.225 1.00 88.88 92 ALA A CA 1
ATOM 692 C C . ALA A 1 92 ? 5.666 6.540 2.705 1.00 88.88 92 ALA A C 1
ATOM 694 O O . ALA A 1 92 ? 6.669 6.441 2.008 1.00 88.88 92 ALA A O 1
ATOM 695 N N . LEU A 1 93 ? 5.592 5.918 3.883 1.00 86.38 93 LEU A N 1
ATOM 696 C CA . LEU A 1 93 ? 6.630 4.998 4.350 1.00 86.38 93 LEU A CA 1
ATOM 697 C C . LEU A 1 93 ? 6.702 3.743 3.472 1.00 86.38 93 LEU A C 1
ATOM 699 O O . LEU A 1 93 ? 7.796 3.282 3.152 1.00 86.38 93 LEU A O 1
ATOM 703 N N . VAL A 1 94 ? 5.557 3.211 3.034 1.00 82.38 94 VAL A N 1
ATOM 704 C CA . VAL A 1 94 ? 5.508 2.057 2.123 1.00 82.38 94 VAL A CA 1
ATOM 705 C C . VAL A 1 94 ? 6.137 2.382 0.766 1.00 82.38 94 VAL A C 1
ATOM 707 O O . VAL A 1 94 ? 6.808 1.522 0.197 1.00 82.38 94 VAL A O 1
ATOM 710 N N . SER A 1 95 ? 6.031 3.618 0.264 1.00 84.25 95 SER A N 1
ATOM 711 C CA . SER A 1 95 ? 6.693 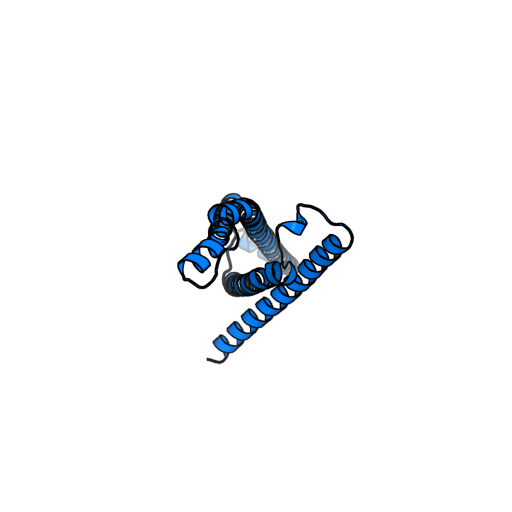3.989 -0.996 1.00 84.25 95 SER A CA 1
ATOM 712 C C . SER A 1 95 ? 8.225 3.945 -0.923 1.00 84.25 95 SER A C 1
ATOM 714 O O . SER A 1 95 ? 8.871 3.899 -1.965 1.00 84.25 95 SER A O 1
ATOM 716 N N . LEU A 1 96 ? 8.818 3.917 0.278 1.00 87.94 96 LEU A N 1
ATOM 717 C CA . LEU A 1 96 ? 10.264 3.764 0.484 1.00 87.94 96 LEU A CA 1
ATOM 718 C C . LEU A 1 96 ? 10.735 2.300 0.447 1.00 87.94 96 LEU A C 1
ATOM 720 O O . LEU A 1 96 ? 11.940 2.050 0.427 1.00 87.94 96 LEU A O 1
ATOM 724 N N . VAL A 1 97 ? 9.821 1.323 0.431 1.00 85.06 97 VAL A N 1
ATOM 725 C CA . VAL A 1 97 ? 10.167 -0.109 0.452 1.00 85.06 97 VAL A CA 1
ATOM 726 C C . VAL A 1 97 ? 11.086 -0.513 -0.708 1.00 85.06 97 VAL A C 1
ATOM 728 O O . VAL A 1 97 ? 12.088 -1.175 -0.433 1.00 85.06 97 VAL A O 1
ATOM 731 N N . PRO A 1 98 ? 10.855 -0.099 -1.971 1.00 82.56 98 PRO A N 1
ATOM 732 C CA . PRO A 1 98 ? 11.784 -0.407 -3.057 1.00 82.56 98 PRO A CA 1
ATOM 733 C C . PRO A 1 98 ? 13.195 0.125 -2.788 1.00 82.56 98 PRO A C 1
ATOM 735 O O . PRO A 1 98 ? 14.172 -0.599 -2.973 1.00 82.56 98 PRO A O 1
ATOM 738 N N . ALA A 1 99 ? 13.314 1.360 -2.288 1.00 86.56 99 ALA A N 1
ATOM 739 C CA . ALA A 1 99 ? 14.606 1.953 -1.948 1.00 86.56 99 ALA A CA 1
ATOM 740 C C . ALA A 1 99 ? 15.319 1.166 -0.838 1.00 86.56 99 ALA A C 1
ATOM 742 O O . ALA A 1 99 ? 16.521 0.920 -0.934 1.00 86.56 99 ALA A O 1
ATOM 743 N N . ALA A 1 100 ? 14.577 0.703 0.173 1.00 84.31 100 ALA A N 1
ATOM 744 C CA . ALA A 1 100 ? 15.113 -0.158 1.222 1.00 84.31 100 ALA A CA 1
ATOM 745 C C . ALA A 1 100 ? 15.588 -1.517 0.674 1.00 84.31 100 ALA A C 1
ATOM 747 O O . ALA A 1 100 ? 16.661 -1.980 1.050 1.00 84.31 100 ALA A O 1
ATOM 748 N N . MET A 1 101 ? 14.840 -2.142 -0.242 1.00 82.00 101 MET A N 1
ATOM 749 C CA . MET A 1 101 ? 15.249 -3.409 -0.863 1.00 82.00 101 MET A CA 1
ATOM 750 C C . MET A 1 101 ? 16.545 -3.270 -1.664 1.00 82.00 101 MET A C 1
ATOM 752 O O . MET A 1 101 ? 17.418 -4.131 -1.557 1.00 82.00 101 MET A O 1
ATOM 756 N N . VAL A 1 102 ? 16.698 -2.178 -2.418 1.00 86.94 102 VAL A N 1
ATOM 757 C CA . VAL A 1 102 ? 17.938 -1.884 -3.152 1.00 86.94 102 VAL A CA 1
ATOM 758 C C . VAL A 1 102 ? 19.098 -1.633 -2.186 1.00 86.94 102 VAL A C 1
ATOM 760 O O . VAL A 1 102 ? 20.165 -2.217 -2.351 1.00 86.94 102 VAL A O 1
ATOM 763 N N . ALA A 1 103 ? 18.891 -0.826 -1.140 1.00 86.81 103 ALA A N 1
ATOM 764 C CA . ALA A 1 103 ? 19.922 -0.531 -0.142 1.00 86.81 103 ALA A CA 1
ATOM 765 C C . ALA A 1 103 ? 20.404 -1.782 0.619 1.00 86.81 103 ALA A C 1
ATOM 767 O O . ALA A 1 103 ? 21.566 -1.858 1.008 1.00 86.81 103 ALA A O 1
ATOM 768 N N . LEU A 1 104 ? 19.525 -2.771 0.806 1.00 88.81 104 LEU A N 1
ATOM 769 C CA . LEU A 1 104 ? 19.838 -4.060 1.430 1.00 88.81 104 LEU A CA 1
ATOM 770 C C . LEU A 1 104 ? 20.414 -5.098 0.447 1.00 88.81 104 LEU A C 1
ATOM 772 O O . LEU A 1 104 ? 20.690 -6.223 0.856 1.00 88.81 104 LEU A O 1
ATOM 776 N N . GLY A 1 105 ? 20.573 -4.758 -0.837 1.00 86.00 105 GLY A N 1
AT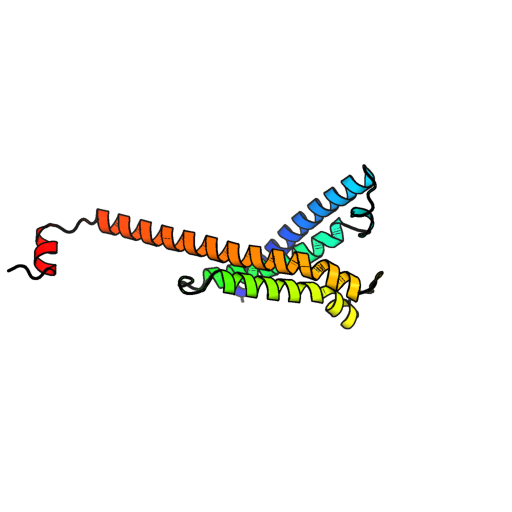OM 777 C CA . GLY A 1 105 ? 21.066 -5.681 -1.866 1.00 86.00 105 GLY A CA 1
ATOM 778 C C . GLY A 1 105 ? 20.081 -6.794 -2.242 1.00 86.00 105 GLY A C 1
ATOM 779 O O . GLY A 1 105 ? 20.483 -7.799 -2.820 1.00 86.00 105 GLY A O 1
ATOM 780 N N . LEU A 1 106 ? 18.795 -6.634 -1.911 1.00 77.62 106 LEU A N 1
ATOM 781 C CA . LEU A 1 106 ? 17.730 -7.608 -2.190 1.00 77.62 106 LEU A CA 1
ATOM 782 C C . LEU A 1 106 ? 17.078 -7.404 -3.563 1.00 77.62 106 LEU A C 1
ATOM 784 O O . LEU A 1 106 ? 16.302 -8.250 -4.002 1.00 77.62 106 LEU A O 1
ATOM 788 N N . ALA A 1 107 ? 17.349 -6.273 -4.216 1.00 80.69 107 ALA A N 1
ATOM 789 C CA . ALA A 1 107 ? 16.815 -5.940 -5.527 1.00 80.69 107 ALA A CA 1
ATOM 790 C C . ALA A 1 107 ? 17.822 -5.120 -6.340 1.00 80.69 107 ALA A C 1
ATOM 792 O O . ALA A 1 107 ? 18.483 -4.225 -5.813 1.00 80.69 107 ALA A O 1
ATOM 793 N N . THR A 1 108 ? 17.890 -5.394 -7.641 1.00 82.56 108 THR A N 1
ATOM 794 C CA . THR A 1 108 ? 18.603 -4.571 -8.622 1.00 82.56 108 THR A CA 1
ATOM 795 C C . THR A 1 108 ? 17.591 -3.712 -9.377 1.00 82.56 108 THR A C 1
ATOM 797 O O . THR A 1 108 ? 16.710 -4.271 -10.035 1.00 82.56 108 THR A O 1
ATOM 800 N N . PRO A 1 109 ? 17.659 -2.375 -9.275 1.00 78.88 109 PRO A N 1
ATOM 801 C CA . PRO A 1 109 ? 16.709 -1.513 -9.957 1.00 78.88 109 PRO A CA 1
ATOM 802 C C . PRO A 1 109 ? 17.050 -1.420 -11.451 1.00 78.88 109 PRO A C 1
ATOM 804 O O . PRO A 1 109 ? 18.185 -1.118 -11.809 1.00 78.88 109 PRO A O 1
ATOM 807 N N . ASN A 1 110 ? 16.057 -1.640 -12.315 1.00 78.44 110 ASN A N 1
ATOM 808 C CA . ASN A 1 110 ? 16.185 -1.420 -13.764 1.00 78.44 110 ASN A CA 1
ATOM 809 C C . ASN A 1 110 ? 16.020 0.063 -14.151 1.00 78.44 110 ASN A C 1
ATOM 811 O O . ASN A 1 110 ? 16.386 0.464 -15.249 1.00 78.44 110 ASN A O 1
ATOM 815 N N . GLU A 1 111 ? 15.478 0.873 -13.241 1.00 80.50 111 GLU A N 1
ATOM 816 C CA . GLU A 1 111 ? 15.123 2.281 -13.424 1.00 80.50 111 GLU A CA 1
ATOM 817 C C . GLU A 1 111 ? 15.576 3.118 -12.221 1.00 80.50 111 GLU A C 1
ATOM 819 O O . GLU A 1 111 ? 15.950 2.587 -11.172 1.00 80.50 111 GLU A O 1
ATOM 824 N N . SER A 1 112 ? 15.529 4.447 -12.337 1.00 86.12 112 SER A N 1
ATOM 825 C CA . SER A 1 112 ? 15.930 5.328 -11.230 1.00 86.12 112 SER A CA 1
ATOM 826 C C . SER A 1 112 ? 15.072 5.101 -9.976 1.00 86.12 112 SER A C 1
ATOM 828 O O . SER A 1 112 ? 13.863 5.349 -9.965 1.00 86.12 112 SER A O 1
ATOM 830 N N . ILE A 1 113 ? 15.718 4.699 -8.875 1.00 88.25 113 ILE A N 1
ATOM 831 C CA . ILE A 1 113 ? 15.048 4.385 -7.603 1.00 88.25 113 ILE A CA 1
ATOM 832 C C . ILE A 1 113 ? 14.281 5.577 -7.020 1.00 88.25 113 ILE A C 1
ATOM 834 O O . ILE A 1 113 ? 13.223 5.412 -6.410 1.00 88.25 113 ILE A O 1
ATOM 838 N N . VAL A 1 114 ? 14.780 6.793 -7.254 1.00 87.56 114 VAL A N 1
ATOM 839 C CA . VAL A 1 114 ? 14.115 8.038 -6.851 1.00 87.56 114 VAL A CA 1
ATOM 840 C C . VAL A 1 114 ? 12.812 8.210 -7.627 1.00 87.56 114 VAL A C 1
ATOM 842 O O . VAL A 1 114 ? 11.791 8.559 -7.042 1.00 87.56 114 VAL A O 1
ATOM 845 N N . ARG A 1 115 ? 12.827 7.908 -8.931 1.00 85.88 115 ARG A N 1
ATOM 846 C CA . ARG A 1 115 ? 11.651 7.990 -9.805 1.00 85.88 115 ARG A CA 1
ATOM 847 C C . ARG A 1 115 ? 10.572 7.002 -9.371 1.00 85.88 115 ARG A C 1
ATOM 849 O O . ARG A 1 115 ? 9.428 7.407 -9.204 1.00 85.88 115 ARG A O 1
ATOM 856 N N . ILE A 1 116 ? 10.959 5.753 -9.096 1.00 82.75 116 ILE A N 1
ATOM 857 C CA . ILE A 1 116 ? 10.061 4.711 -8.571 1.00 82.75 116 ILE A CA 1
ATOM 858 C C . ILE A 1 116 ? 9.447 5.160 -7.238 1.00 82.75 116 ILE A C 1
ATOM 860 O O . ILE A 1 116 ? 8.233 5.130 -7.065 1.00 82.75 116 ILE A O 1
ATOM 864 N N . THR A 1 117 ? 10.276 5.640 -6.308 1.00 84.50 117 THR A N 1
ATOM 865 C CA . THR A 1 117 ? 9.819 6.092 -4.983 1.00 84.50 117 THR A CA 1
ATOM 866 C C . THR A 1 117 ? 8.811 7.239 -5.093 1.00 84.50 117 THR A C 1
ATOM 868 O O . THR A 1 117 ? 7.769 7.210 -4.439 1.00 84.50 117 THR A O 1
ATOM 871 N N . LEU A 1 118 ? 9.087 8.235 -5.942 1.00 87.56 118 LEU A N 1
ATOM 872 C CA . LEU A 1 118 ? 8.194 9.376 -6.158 1.00 87.56 118 LEU A CA 1
ATOM 873 C C . LEU A 1 118 ? 6.887 8.978 -6.854 1.00 87.56 118 LEU A C 1
ATOM 875 O O . LEU A 1 118 ? 5.829 9.474 -6.468 1.00 87.56 118 LEU A O 1
ATOM 879 N N . ALA A 1 119 ? 6.940 8.069 -7.832 1.00 84.25 119 ALA A N 1
ATOM 880 C CA . ALA A 1 119 ? 5.751 7.563 -8.519 1.00 84.25 119 ALA A CA 1
ATOM 881 C C . ALA A 1 119 ? 4.803 6.819 -7.561 1.00 84.25 119 ALA A C 1
ATOM 883 O O . ALA A 1 119 ? 3.584 6.920 -7.678 1.00 84.25 119 ALA A O 1
ATOM 884 N N . LEU A 1 120 ? 5.361 6.115 -6.574 1.00 84.62 120 LEU A N 1
ATOM 885 C CA . LEU A 1 120 ? 4.607 5.349 -5.582 1.00 84.62 120 LEU A CA 1
ATOM 886 C C . LEU A 1 120 ? 4.102 6.199 -4.404 1.00 84.62 120 LEU A C 1
ATOM 888 O O . LEU A 1 120 ? 3.095 5.851 -3.783 1.00 84.62 120 LEU A O 1
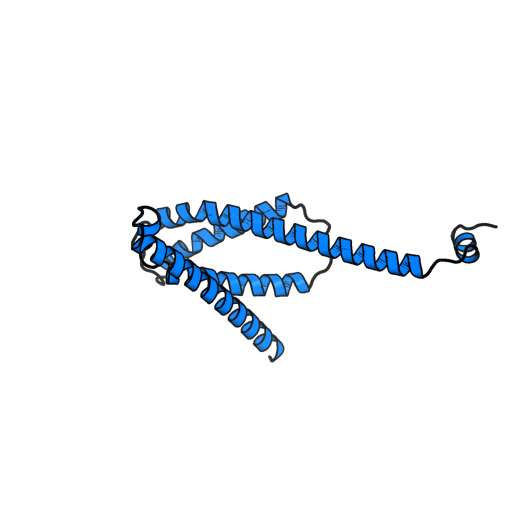ATOM 892 N N . LEU A 1 121 ? 4.765 7.320 -4.106 1.00 86.75 121 LEU A N 1
ATOM 893 C CA . LEU A 1 121 ? 4.457 8.177 -2.959 1.00 86.75 121 LEU A CA 1
ATOM 894 C C . LEU A 1 121 ? 2.996 8.640 -2.953 1.00 86.75 121 LEU A C 1
ATOM 896 O O . LEU A 1 121 ? 2.305 8.488 -1.946 1.00 86.75 121 LEU A O 1
ATOM 900 N N . GLY A 1 122 ? 2.516 9.186 -4.073 1.00 87.19 122 GLY A N 1
ATOM 901 C CA . GLY A 1 122 ? 1.154 9.713 -4.196 1.00 87.19 122 GLY A CA 1
ATOM 902 C C . GLY A 1 122 ? 0.080 8.635 -4.000 1.00 87.19 122 GLY A C 1
ATOM 903 O O . GLY A 1 122 ? -0.705 8.741 -3.052 1.00 87.19 122 GLY A O 1
ATOM 904 N N . PRO A 1 123 ? 0.053 7.581 -4.838 1.00 83.06 123 PRO A N 1
ATOM 905 C CA . PRO A 1 123 ? -0.932 6.508 -4.741 1.00 83.06 123 PRO A CA 1
ATOM 906 C C . PRO A 1 123 ? -0.961 5.832 -3.369 1.00 83.06 123 PRO A C 1
ATOM 908 O O . PRO A 1 123 ? -2.046 5.642 -2.818 1.00 83.06 123 PRO A O 1
ATOM 911 N N . PHE A 1 124 ? 0.196 5.520 -2.772 1.00 81.94 124 PHE A N 1
ATOM 912 C CA . PHE A 1 124 ? 0.210 4.886 -1.453 1.00 81.94 124 PHE A CA 1
ATOM 913 C C . PHE A 1 124 ? -0.197 5.836 -0.335 1.00 81.94 124 PHE A C 1
ATOM 915 O O . PHE A 1 124 ? -0.919 5.409 0.560 1.00 81.94 124 PHE A O 1
ATOM 922 N N . SER A 1 125 ? 0.199 7.110 -0.378 1.00 87.06 125 SER A N 1
ATOM 923 C CA . SER A 1 125 ? -0.235 8.086 0.632 1.00 87.06 125 SER A CA 1
ATOM 924 C C . SER A 1 125 ? -1.750 8.286 0.587 1.00 87.06 125 SER A C 1
ATOM 926 O O . SER A 1 125 ? -2.422 8.220 1.614 1.00 87.06 125 SER A O 1
ATOM 928 N N . ILE A 1 126 ? -2.319 8.470 -0.607 1.00 87.12 126 ILE A N 1
ATOM 929 C CA . ILE A 1 126 ? -3.768 8.639 -0.773 1.00 87.12 126 ILE A CA 1
ATOM 930 C C . ILE A 1 126 ? -4.496 7.351 -0.378 1.00 87.12 126 ILE A C 1
ATOM 932 O O . ILE A 1 126 ? -5.425 7.390 0.427 1.00 87.12 126 ILE A O 1
ATOM 936 N N . GLY A 1 127 ? -4.050 6.201 -0.889 1.00 80.44 127 GLY A N 1
ATOM 937 C CA . GLY A 1 127 ? -4.638 4.901 -0.571 1.00 80.44 127 GLY A CA 1
ATOM 938 C C . GLY A 1 127 ? -4.574 4.580 0.922 1.00 80.44 127 GLY A C 1
ATOM 939 O O . GLY A 1 127 ? -5.569 4.153 1.502 1.00 80.44 127 GLY A O 1
ATOM 940 N N . GLY A 1 128 ? -3.442 4.858 1.570 1.00 80.94 128 GLY A N 1
ATOM 941 C CA . GLY A 1 128 ? -3.256 4.694 3.008 1.00 80.94 128 GLY A CA 1
ATOM 942 C C . GLY A 1 128 ? -4.178 5.599 3.821 1.00 80.94 128 GLY A C 1
ATOM 943 O O . GLY A 1 128 ? -4.799 5.136 4.777 1.00 80.94 128 GLY A O 1
ATOM 944 N N . ALA A 1 129 ? -4.338 6.863 3.415 1.00 86.75 129 ALA A N 1
ATOM 945 C CA . ALA A 1 129 ? -5.267 7.795 4.050 1.00 86.75 129 ALA A CA 1
ATOM 946 C C . ALA A 1 129 ? -6.720 7.313 3.957 1.00 86.75 129 ALA A C 1
ATOM 948 O O . ALA A 1 129 ? -7.423 7.266 4.969 1.00 86.75 129 ALA A O 1
ATOM 949 N N . VAL A 1 130 ? -7.151 6.915 2.755 1.00 84.94 130 VAL A N 1
ATOM 950 C CA . VAL A 1 130 ? -8.503 6.404 2.488 1.00 84.94 130 VAL A CA 1
ATOM 951 C C . VAL A 1 130 ? -8.759 5.118 3.267 1.00 84.94 130 VAL A C 1
ATOM 953 O O . VAL A 1 130 ? -9.797 4.995 3.912 1.00 84.94 130 VAL A O 1
ATOM 956 N N . ALA A 1 131 ? -7.811 4.180 3.269 1.00 81.38 131 ALA A N 1
ATOM 957 C CA . ALA A 1 131 ? -7.940 2.921 3.994 1.00 81.38 131 ALA A CA 1
ATOM 958 C C . ALA A 1 131 ? -8.037 3.140 5.512 1.00 81.38 131 ALA A C 1
ATOM 960 O O . ALA A 1 131 ? -8.903 2.553 6.167 1.00 81.38 131 ALA A O 1
ATOM 961 N N . ALA A 1 132 ? -7.195 4.009 6.080 1.00 84.44 132 ALA A N 1
ATOM 962 C CA . ALA A 1 132 ? -7.212 4.317 7.508 1.00 84.44 132 ALA A CA 1
ATOM 963 C C . ALA A 1 132 ? -8.506 5.031 7.927 1.00 84.44 132 ALA A C 1
ATOM 965 O O . ALA A 1 132 ? -9.141 4.637 8.908 1.00 84.44 132 ALA A O 1
ATOM 966 N N . ALA A 1 133 ? -8.931 6.040 7.161 1.00 85.00 133 ALA A N 1
ATOM 967 C CA . ALA A 1 133 ? -10.180 6.754 7.406 1.00 85.00 133 ALA A CA 1
ATOM 968 C C . ALA A 1 133 ? -11.403 5.836 7.251 1.00 85.00 133 ALA A C 1
ATOM 970 O O . ALA A 1 133 ? -12.292 5.848 8.101 1.00 85.00 133 ALA A O 1
ATOM 971 N N . GLY A 1 134 ? -11.424 5.007 6.204 1.00 82.75 134 GLY A N 1
ATOM 972 C CA . GLY A 1 134 ? -12.490 4.042 5.946 1.00 82.75 134 GLY A CA 1
ATOM 973 C C . GLY A 1 134 ? -12.600 2.992 7.048 1.00 82.75 134 GLY A C 1
ATOM 974 O O . GLY A 1 134 ? -13.702 2.708 7.506 1.00 82.75 134 GLY A O 1
ATOM 975 N N . THR A 1 135 ? -11.468 2.481 7.541 1.00 79.06 135 THR A N 1
ATOM 976 C CA . THR A 1 135 ? -11.445 1.526 8.662 1.00 79.06 135 THR A CA 1
ATOM 977 C C . THR A 1 135 ? -12.025 2.149 9.928 1.00 79.06 135 THR A C 1
ATOM 979 O O . THR A 1 135 ? -12.865 1.531 10.577 1.00 79.06 135 THR A O 1
ATOM 982 N N . LEU A 1 136 ? -11.636 3.386 10.259 1.00 82.31 136 LEU A N 1
ATOM 983 C CA . LEU A 1 136 ? -12.184 4.095 11.417 1.00 82.31 136 LEU A CA 1
ATOM 984 C C . LEU A 1 136 ? -13.687 4.367 11.262 1.00 82.31 136 LEU A C 1
ATOM 986 O O . LEU A 1 136 ? -14.447 4.182 12.208 1.00 82.31 136 LEU A O 1
ATOM 990 N N . ALA A 1 137 ? -14.126 4.793 10.076 1.00 82.62 137 ALA A N 1
ATOM 991 C CA . ALA A 1 137 ? -15.539 5.036 9.802 1.00 82.62 137 ALA A CA 1
ATOM 992 C C . ALA A 1 137 ? -16.376 3.752 9.930 1.00 82.62 137 ALA A C 1
ATOM 994 O O . ALA A 1 137 ? -17.486 3.790 10.459 1.00 82.62 137 ALA A O 1
ATOM 995 N N . LEU A 1 138 ? -15.839 2.616 9.475 1.00 78.44 138 LEU A N 1
ATOM 996 C CA . LEU A 1 138 ? -16.494 1.318 9.602 1.00 78.44 138 LEU A CA 1
ATOM 997 C C . LEU A 1 138 ? -16.542 0.850 11.062 1.00 78.44 138 LEU A C 1
ATOM 999 O O . LEU A 1 138 ? -17.575 0.346 11.491 1.00 78.44 138 LEU A O 1
ATOM 1003 N N . ALA A 1 139 ? -15.458 1.059 11.816 1.00 77.38 139 ALA A N 1
ATOM 1004 C CA . ALA A 1 139 ? -15.391 0.726 13.236 1.00 77.38 139 ALA A CA 1
ATOM 1005 C C . ALA A 1 139 ? -16.447 1.496 14.044 1.00 77.38 139 ALA A C 1
ATOM 1007 O O . ALA A 1 139 ? -17.235 0.880 14.749 1.00 77.38 139 ALA A O 1
ATOM 1008 N N . ARG A 1 140 ? -16.557 2.816 13.839 1.00 78.88 140 ARG A N 1
ATOM 1009 C CA . ARG A 1 140 ? -17.574 3.654 14.503 1.00 78.88 140 ARG A CA 1
ATOM 1010 C C . ARG A 1 140 ? -19.001 3.204 14.205 1.00 78.88 140 ARG A C 1
ATOM 1012 O O . ARG A 1 140 ? -19.820 3.112 15.102 1.00 78.88 140 ARG A O 1
ATOM 1019 N N . ARG A 1 141 ? -19.292 2.862 12.944 1.00 79.31 141 ARG A N 1
ATOM 1020 C CA . ARG A 1 141 ? -20.617 2.343 12.566 1.00 79.31 141 ARG A CA 1
ATOM 1021 C C . ARG A 1 141 ? -20.946 1.002 13.217 1.00 79.31 141 ARG A C 1
ATOM 1023 O O . ARG A 1 141 ? -22.125 0.695 13.369 1.00 79.31 141 ARG A O 1
ATOM 1030 N N . ALA A 1 142 ? -19.942 0.177 13.507 1.00 78.94 142 ALA A N 1
ATOM 1031 C CA . ALA A 1 142 ? -20.147 -1.079 14.215 1.00 78.94 142 ALA A CA 1
ATOM 1032 C C . ALA A 1 142 ? -20.440 -0.825 15.701 1.00 78.94 142 ALA A C 1
ATOM 1034 O O . ALA A 1 142 ? -21.410 -1.386 16.204 1.00 78.94 142 ALA A O 1
ATOM 1035 N N . ASP A 1 143 ? -19.681 0.070 16.343 1.00 75.69 143 ASP A N 1
ATOM 1036 C CA . ASP A 1 143 ? -19.898 0.469 17.741 1.00 75.69 143 ASP A CA 1
ATOM 1037 C C . ASP A 1 143 ? -21.285 1.124 17.925 1.00 75.69 143 ASP A C 1
ATOM 1039 O O . ASP A 1 143 ? -22.042 0.715 18.801 1.00 75.69 143 ASP A O 1
ATOM 1043 N N . ASP A 1 144 ? -21.691 2.043 17.037 1.00 78.75 144 ASP A N 1
ATOM 1044 C CA . ASP A 1 144 ? -23.025 2.670 17.075 1.00 78.75 144 ASP A CA 1
ATOM 1045 C C . ASP A 1 144 ? -24.158 1.632 16.971 1.00 78.75 144 ASP A C 1
ATOM 1047 O O . ASP A 1 144 ? -25.185 1.747 17.635 1.00 78.75 144 ASP A O 1
ATOM 1051 N N . ARG A 1 145 ? -23.989 0.599 16.133 1.00 76.38 145 ARG A N 1
ATOM 1052 C CA . ARG A 1 145 ? -24.985 -0.475 15.988 1.00 76.38 145 ARG A CA 1
ATOM 1053 C C . ARG A 1 145 ? -25.070 -1.368 17.219 1.00 76.38 145 ARG A C 1
ATOM 1055 O O . ARG A 1 145 ? -26.165 -1.815 17.539 1.00 76.38 145 ARG A O 1
ATOM 1062 N N . GLU A 1 146 ? -23.943 -1.649 17.868 1.00 76.75 146 GLU A N 1
ATOM 1063 C CA . GLU A 1 146 ? -23.916 -2.437 19.103 1.00 76.75 146 GLU A CA 1
ATOM 1064 C C . GLU A 1 146 ? -24.611 -1.677 20.243 1.00 76.75 146 GLU A C 1
ATOM 1066 O O . GLU A 1 146 ? -25.452 -2.253 20.927 1.00 76.75 146 GLU A O 1
ATOM 1071 N N . LEU A 1 147 ? -24.356 -0.368 20.369 1.00 72.12 147 LEU A N 1
ATOM 1072 C CA . LEU A 1 147 ? -25.026 0.493 21.352 1.00 72.12 147 LEU A CA 1
ATOM 1073 C C . LEU A 1 147 ? -26.543 0.580 21.131 1.00 72.12 147 LEU A C 1
ATOM 1075 O O . LEU A 1 147 ? -27.303 0.555 22.095 1.00 72.12 147 LEU A O 1
ATOM 1079 N N . LEU A 1 148 ? -26.992 0.670 19.873 1.00 74.94 148 LEU A N 1
ATOM 1080 C CA . LEU A 1 148 ? -28.424 0.674 19.553 1.00 74.94 148 LEU A CA 1
ATOM 1081 C C . LEU A 1 148 ? -29.093 -0.661 19.907 1.00 74.94 148 LEU A C 1
ATOM 1083 O O . LEU A 1 148 ? -30.177 -0.653 20.483 1.00 74.94 148 LEU A O 1
ATOM 1087 N N . ALA A 1 149 ? -28.438 -1.791 19.629 1.00 74.88 149 ALA A N 1
ATOM 1088 C CA . ALA A 1 149 ? -28.955 -3.110 19.996 1.00 74.88 149 ALA A CA 1
ATOM 1089 C C . ALA A 1 149 ? -29.062 -3.288 21.522 1.00 74.88 149 ALA A C 1
ATOM 1091 O O . ALA A 1 149 ? -30.071 -3.786 22.007 1.00 74.88 149 ALA A O 1
ATOM 1092 N N . GLU A 1 150 ? -28.067 -2.822 22.285 1.00 75.62 150 GLU A N 1
ATOM 1093 C CA . GLU A 1 150 ? -28.123 -2.834 23.754 1.00 75.62 150 GLU A CA 1
ATOM 1094 C C . GLU A 1 150 ? -29.235 -1.912 24.291 1.00 75.62 150 GLU A C 1
ATOM 1096 O O . GLU A 1 150 ? -29.896 -2.246 25.271 1.00 75.62 150 GLU A O 1
ATOM 1101 N N . SER A 1 151 ? -29.495 -0.770 23.639 1.00 69.56 151 SER A N 1
ATOM 1102 C CA . SER A 1 151 ? -30.591 0.127 24.030 1.00 69.56 151 SER A CA 1
ATOM 1103 C C . SER A 1 151 ? -31.981 -0.442 23.745 1.00 69.56 151 SER A C 1
ATOM 1105 O O . SER A 1 151 ? -32.884 -0.228 24.553 1.00 69.56 151 SER A O 1
ATOM 1107 N N . ASP A 1 152 ? -32.146 -1.184 22.646 1.00 71.62 152 ASP A N 1
ATOM 1108 C CA . ASP A 1 152 ? -33.399 -1.873 22.321 1.00 71.62 152 ASP A CA 1
ATOM 1109 C C . ASP A 1 152 ? -33.664 -3.009 23.323 1.00 71.62 152 ASP A C 1
ATOM 1111 O O . ASP A 1 152 ? -34.782 -3.108 23.824 1.00 71.62 152 ASP A O 1
ATOM 1115 N N . ASP A 1 153 ? -32.637 -3.781 23.709 1.00 70.88 153 ASP A N 1
ATOM 1116 C CA . ASP A 1 153 ? -32.744 -4.792 24.774 1.00 70.88 153 ASP A CA 1
ATOM 1117 C C . ASP A 1 153 ? -33.180 -4.147 26.105 1.00 70.88 153 ASP A C 1
ATOM 1119 O O . ASP A 1 153 ? -34.087 -4.636 26.773 1.00 70.88 153 ASP A O 1
ATOM 1123 N N . VAL A 1 154 ? -32.587 -3.011 26.495 1.00 69.50 154 VAL A N 1
ATOM 1124 C CA . VAL A 1 154 ? -32.973 -2.287 27.725 1.00 69.50 154 VAL A CA 1
ATOM 1125 C C . VAL A 1 154 ? -34.391 -1.711 27.630 1.00 69.50 154 VAL A C 1
ATOM 1127 O O . VAL A 1 154 ? -35.121 -1.716 28.622 1.00 69.50 154 VAL A O 1
ATOM 1130 N N . ALA A 1 155 ? -34.801 -1.225 26.456 1.00 67.75 155 ALA A N 1
ATOM 1131 C CA . ALA A 1 155 ? -36.157 -0.734 26.226 1.00 67.75 155 ALA A CA 1
ATOM 1132 C C . ALA A 1 155 ? -37.197 -1.867 26.275 1.00 67.75 155 ALA A C 1
ATOM 1134 O O . ALA A 1 155 ? -38.304 -1.649 26.768 1.00 67.75 155 ALA A O 1
ATOM 1135 N N . GLU A 1 156 ? -36.837 -3.076 25.832 1.00 63.34 156 GLU A N 1
ATOM 1136 C CA . GLU A 1 156 ? -37.674 -4.278 25.920 1.00 63.34 156 GLU A CA 1
ATOM 1137 C C . GLU A 1 156 ? -37.835 -4.773 27.369 1.00 63.34 156 GLU A C 1
ATOM 1139 O O . GLU A 1 156 ? -38.897 -5.282 27.727 1.00 63.34 156 GLU A O 1
ATOM 1144 N N . VAL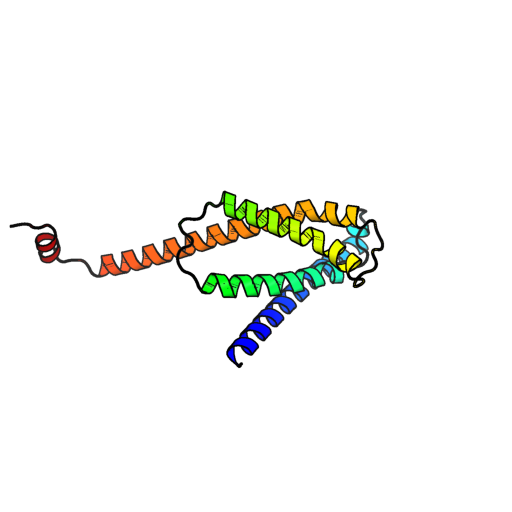 A 1 157 ? -36.838 -4.546 28.238 1.00 66.38 157 VAL A N 1
ATOM 1145 C CA . VAL A 1 157 ? -36.944 -4.833 29.685 1.00 66.38 157 VAL A CA 1
ATOM 1146 C C . VAL A 1 157 ? -37.911 -3.887 30.416 1.00 66.38 157 VAL A C 1
ATOM 1148 O O . VAL A 1 157 ? -38.323 -4.221 31.520 1.00 66.38 157 VAL A O 1
ATOM 1151 N N . GLY A 1 158 ? -38.327 -2.770 29.800 1.00 54.59 158 GLY A N 1
ATOM 1152 C CA . GLY A 1 158 ? -39.469 -1.943 30.213 1.00 54.59 158 GLY A CA 1
ATOM 1153 C C . GLY A 1 158 ? -39.616 -1.736 31.724 1.00 54.59 158 GLY A C 1
ATOM 1154 O O . GLY A 1 158 ? -40.380 -2.451 32.365 1.00 54.59 158 GLY A O 1
ATOM 1155 N N . LEU A 1 159 ? -38.926 -0.738 32.289 1.00 60.38 159 LEU A N 1
ATOM 1156 C CA . LEU A 1 159 ? -39.124 -0.340 33.690 1.00 60.38 159 LEU A CA 1
ATOM 1157 C C . LEU A 1 159 ? -40.616 -0.072 33.956 1.00 60.38 159 LEU A C 1
ATOM 1159 O O . LEU A 1 159 ? -41.218 0.777 33.292 1.00 60.38 159 LEU A O 1
ATOM 1163 N N . ASP A 1 160 ? -41.195 -0.780 34.929 1.00 63.50 160 ASP A N 1
ATOM 1164 C CA . ASP A 1 160 ? -42.554 -0.523 35.414 1.00 63.50 160 ASP A CA 1
ATOM 1165 C C . ASP A 1 160 ? -42.638 0.934 35.915 1.00 63.50 160 ASP A C 1
ATOM 1167 O O . ASP A 1 160 ? -41.687 1.463 36.503 1.00 63.50 160 ASP A O 1
ATOM 1171 N N . GLU A 1 161 ? -43.774 1.605 35.702 1.00 61.44 161 GLU A N 1
ATOM 1172 C CA . GLU A 1 161 ? -44.022 2.974 36.179 1.00 61.44 161 GLU A CA 1
ATOM 1173 C C . GLU A 1 161 ? -43.747 3.115 37.687 1.00 61.44 161 GLU A C 1
ATOM 1175 O O . GLU A 1 161 ? -43.395 4.204 38.153 1.00 61.44 161 GLU A O 1
ATOM 1180 N N . ALA A 1 162 ? -43.866 2.019 38.445 1.00 62.75 162 ALA A N 1
ATOM 1181 C CA . ALA A 1 162 ? -43.504 1.940 39.856 1.00 62.75 162 ALA A CA 1
ATOM 1182 C C . ALA A 1 162 ? -41.989 2.097 40.112 1.00 62.75 162 ALA A C 1
ATOM 1184 O O . ALA A 1 162 ? -41.601 2.894 40.969 1.00 62.75 162 ALA A O 1
ATOM 1185 N N . GLU A 1 163 ? -41.131 1.413 39.348 1.00 65.19 163 GLU A N 1
ATOM 1186 C CA . GLU A 1 163 ? -39.665 1.467 39.496 1.00 65.19 163 GLU A CA 1
ATOM 1187 C C . GLU A 1 163 ? -39.093 2.807 39.010 1.00 65.19 163 GLU A C 1
ATOM 1189 O O . GLU A 1 163 ? -38.171 3.365 39.613 1.00 65.19 163 GLU A O 1
ATOM 1194 N N . LEU A 1 164 ? -39.693 3.387 37.963 1.00 66.19 164 LEU A N 1
ATOM 1195 C CA . LEU A 1 164 ? -39.324 4.718 37.470 1.00 66.19 164 LEU A CA 1
ATOM 1196 C C . LEU A 1 164 ? -39.598 5.810 38.524 1.00 66.19 164 LEU A C 1
ATOM 1198 O O . LEU A 1 164 ? -38.830 6.767 38.659 1.00 66.19 164 LEU A O 1
ATOM 1202 N N . LYS A 1 165 ? -40.683 5.662 39.298 1.00 67.56 165 LYS A N 1
ATOM 1203 C CA . LYS A 1 165 ? -41.066 6.588 40.378 1.00 67.56 165 LYS A CA 1
ATOM 1204 C C . LYS A 1 165 ? -40.131 6.513 41.583 1.00 67.56 165 LYS A C 1
ATOM 1206 O O . LYS A 1 165 ? -39.823 7.551 42.172 1.00 67.56 165 LYS A O 1
ATOM 1211 N N . GLU A 1 166 ? -39.669 5.311 41.922 1.00 70.56 166 GLU A N 1
ATOM 1212 C CA . GLU A 1 166 ? -38.733 5.076 43.026 1.00 70.56 166 GLU A CA 1
ATOM 1213 C C . GLU A 1 166 ? -37.341 5.657 42.717 1.00 70.56 166 GLU A C 1
ATOM 1215 O O . GLU A 1 166 ? -36.751 6.343 43.554 1.00 70.56 166 GLU A O 1
ATOM 1220 N N . LEU A 1 167 ? -36.854 5.495 41.480 1.00 67.06 167 LEU A N 1
ATOM 1221 C CA . LEU A 1 167 ? -35.558 6.031 41.039 1.00 67.06 167 LEU A CA 1
ATOM 1222 C C . LEU A 1 167 ? -35.531 7.560 40.897 1.00 67.06 167 LEU A C 1
ATOM 1224 O O . LEU A 1 167 ? -34.494 8.183 41.129 1.00 67.06 167 LEU A O 1
ATOM 1228 N N . LEU A 1 168 ? -36.660 8.183 40.548 1.00 73.94 168 LEU A N 1
ATOM 1229 C CA . LEU A 1 168 ? -36.778 9.643 40.442 1.00 73.94 168 LEU A CA 1
ATOM 1230 C C . LEU A 1 168 ? -37.054 10.334 41.790 1.00 73.94 168 LEU A C 1
ATOM 1232 O O . LEU A 1 168 ? -37.264 11.548 41.827 1.00 73.94 168 LEU A O 1
ATOM 1236 N N . GLY A 1 169 ? -37.016 9.594 42.904 1.00 62.16 169 GLY A N 1
ATOM 1237 C CA . GLY A 1 169 ? -37.175 10.154 44.247 1.00 62.16 169 GLY A CA 1
ATOM 1238 C C . GLY A 1 169 ? -38.573 10.722 44.506 1.00 62.16 169 GLY A C 1
ATOM 1239 O O . GLY A 1 169 ? -38.723 11.668 45.285 1.00 62.16 169 GLY A O 1
ATOM 1240 N N . GLY A 1 170 ? -39.593 10.177 43.836 1.00 59.94 170 GLY A N 1
ATOM 1241 C CA . GLY A 1 170 ? -40.984 10.551 44.050 1.00 59.94 170 GLY A CA 1
ATOM 1242 C C . GLY A 1 170 ? -41.480 10.017 45.389 1.00 59.94 170 GLY A C 1
ATOM 1243 O O . GLY A 1 170 ? -41.630 8.811 45.555 1.00 59.94 170 GLY A O 1
ATOM 1244 N N . ARG A 1 171 ? -41.721 10.925 46.338 1.00 49.25 171 ARG A N 1
ATOM 1245 C CA . ARG A 1 171 ? -42.547 10.649 47.522 1.00 49.25 171 ARG A CA 1
ATOM 1246 C C . ARG A 1 171 ? -43.969 10.257 47.136 1.00 49.25 171 ARG A C 1
ATOM 1248 O O . ARG A 1 171 ? -44.484 10.829 46.148 1.00 49.25 171 ARG A O 1
#

Secondary structure (DSSP, 8-state):
-HHHHHHHHHHHHHHHHHHHHHHHHHHHHHHHHHHS--TTGGG-S-HHHHHHHHHHHHHHHHHHHHHHHTT----TTS-HHHHHHHHHHHHHHHTTHHHHHHHTTS---SS-HHHHHHHHHHHHHHHHHHHHHHHHHHHHHHHHHHHHHHHHHHHHT---HHHHHHHTT--

Radius of gyration: 24.03 Å; chains: 1; bounding box: 65×37×74 Å

pLDDT: mean 77.89, std 9.6, range [49.25, 90.25]